Protein AF-V9EIF8-F1 (afdb_monomer_lite)

Foldseek 3Di:
DAPFPPDDAPDPVRNVVCLCVPPRNPCVVVVVVVVVVVQCQADADPVVRDGDRGVVVVVVCCVPVPPPDPPPPPPPPDDDDDDDDDDDDDDDDDDDDDDDDDDDDDDDDPPDDDPPPDDDDDDDDDDD

pLDDT: mean 73.95, std 20.05, range [37.31, 96.19]

Structure (mmCIF, N/CA/C/O backbone):
data_AF-V9EIF8-F1
#
_entry.id   AF-V9EIF8-F1
#
loop_
_atom_site.group_PDB
_atom_site.id
_atom_site.type_symbol
_atom_site.label_atom_id
_atom_site.label_alt_id
_atom_site.label_comp_id
_atom_site.label_asym_id
_atom_site.label_entity_id
_atom_site.label_seq_id
_atom_site.pdbx_PDB_ins_code
_atom_site.Cartn_x
_atom_site.Cartn_y
_atom_site.Cartn_z
_atom_site.occupancy
_atom_site.B_iso_or_equiv
_atom_site.auth_seq_id
_atom_site.auth_comp_id
_atom_site.auth_asym_id
_atom_site.auth_atom_id
_atom_site.pdbx_PDB_model_num
ATOM 1 N N . MET A 1 1 ? 17.685 -11.517 -5.347 1.00 88.31 1 MET A N 1
ATOM 2 C CA . MET A 1 1 ? 17.241 -11.166 -6.713 1.00 88.31 1 MET A CA 1
ATOM 3 C C . MET A 1 1 ? 15.723 -11.223 -6.745 1.00 88.31 1 MET A C 1
ATOM 5 O O . MET A 1 1 ? 15.148 -11.914 -5.906 1.00 88.31 1 MET A O 1
ATOM 9 N N . CYS A 1 2 ? 15.080 -10.472 -7.634 1.00 92.88 2 CYS A N 1
ATOM 10 C CA . CYS A 1 2 ? 13.645 -10.596 -7.876 1.00 92.88 2 CYS A CA 1
ATOM 11 C C . CYS A 1 2 ? 13.349 -11.876 -8.668 1.00 92.88 2 CYS A C 1
ATOM 13 O O . CYS A 1 2 ? 14.064 -12.183 -9.612 1.00 92.88 2 CYS A O 1
ATOM 15 N N . GLU A 1 3 ? 12.297 -12.604 -8.303 1.00 91.06 3 GLU A N 1
ATOM 16 C CA . GLU A 1 3 ? 11.891 -13.839 -8.996 1.00 91.06 3 GLU A CA 1
ATOM 17 C C . GLU A 1 3 ? 11.212 -13.559 -10.347 1.00 91.06 3 GLU A C 1
ATOM 19 O O . GLU A 1 3 ? 11.173 -14.437 -11.198 1.00 91.06 3 GLU A O 1
ATOM 24 N N . HIS A 1 4 ? 10.706 -12.336 -10.555 1.00 91.31 4 HIS A N 1
ATOM 25 C CA . HIS A 1 4 ? 9.924 -11.974 -11.743 1.00 91.31 4 HIS A CA 1
ATOM 26 C C . HIS A 1 4 ? 10.742 -11.264 -12.827 1.00 91.31 4 HIS A C 1
ATOM 28 O O . HIS A 1 4 ? 10.544 -11.519 -14.006 1.00 91.31 4 HIS A O 1
ATOM 34 N N . CYS A 1 5 ? 11.679 -10.397 -12.435 1.00 92.06 5 CYS A N 1
ATOM 35 C CA . CYS A 1 5 ? 12.495 -9.611 -13.370 1.00 92.06 5 CYS A CA 1
ATOM 36 C C . CYS A 1 5 ? 14.003 -9.881 -13.244 1.00 92.06 5 CYS A C 1
ATOM 38 O O . CYS A 1 5 ? 14.809 -9.224 -13.895 1.00 92.06 5 CYS A O 1
ATOM 40 N N . VAL A 1 6 ? 14.405 -10.797 -12.350 1.00 88.44 6 VAL A N 1
ATOM 41 C CA . VAL A 1 6 ? 15.801 -11.224 -12.106 1.00 88.44 6 VAL A CA 1
ATOM 42 C C . VAL A 1 6 ? 16.748 -10.095 -11.651 1.00 88.44 6 VAL A C 1
ATOM 44 O O . VAL A 1 6 ? 17.908 -10.342 -11.322 1.00 88.44 6 VAL A O 1
ATOM 47 N N . LEU A 1 7 ? 16.254 -8.861 -11.491 1.00 92.25 7 LEU A N 1
ATOM 48 C CA . LEU A 1 7 ? 17.052 -7.735 -11.012 1.00 92.25 7 LEU A CA 1
ATOM 49 C C . LEU A 1 7 ? 17.624 -8.008 -9.606 1.00 92.25 7 LEU A C 1
ATOM 51 O O . LEU A 1 7 ? 16.921 -8.521 -8.717 1.00 92.25 7 LEU A O 1
ATOM 55 N N . PRO A 1 8 ? 18.903 -7.668 -9.363 1.00 93.31 8 PRO A N 1
ATOM 56 C CA . PRO A 1 8 ? 19.506 -7.816 -8.050 1.00 93.31 8 PRO A CA 1
ATOM 57 C C . PRO A 1 8 ? 18.879 -6.819 -7.066 1.00 93.31 8 PRO A C 1
ATOM 59 O O . PRO A 1 8 ? 18.780 -5.624 -7.327 1.00 93.31 8 PRO A O 1
ATOM 62 N N . CYS A 1 9 ? 18.476 -7.316 -5.895 1.00 95.06 9 CYS A N 1
ATOM 63 C CA . CYS A 1 9 ? 18.008 -6.480 -4.790 1.00 95.06 9 CYS A CA 1
ATOM 64 C C . CYS A 1 9 ? 19.073 -6.474 -3.693 1.00 95.06 9 CYS A C 1
ATOM 66 O O . CYS A 1 9 ? 19.572 -7.531 -3.315 1.00 95.06 9 CYS A O 1
ATOM 68 N N . THR A 1 10 ? 19.374 -5.293 -3.158 1.00 94.75 10 THR A N 1
ATOM 69 C CA . THR A 1 10 ? 20.438 -5.053 -2.165 1.00 94.75 10 THR A CA 1
ATOM 70 C C . THR A 1 10 ? 20.087 -5.485 -0.739 1.00 94.75 10 THR A C 1
ATOM 72 O O . THR A 1 10 ? 20.965 -5.607 0.106 1.00 94.75 10 THR A O 1
ATOM 75 N N . SER A 1 11 ? 18.807 -5.707 -0.437 1.00 96.19 11 SER A N 1
ATOM 76 C CA . SER A 1 11 ? 18.352 -6.158 0.881 1.00 96.19 11 SER A CA 1
ATOM 77 C C . SER A 1 11 ? 17.005 -6.873 0.796 1.00 96.19 11 SER A C 1
ATOM 79 O O . SER A 1 11 ? 16.270 -6.735 -0.186 1.00 96.19 11 SER A O 1
ATOM 81 N N . ARG A 1 12 ? 16.628 -7.593 1.864 1.00 94.38 12 ARG A N 1
ATOM 82 C CA . ARG A 1 12 ? 15.290 -8.207 1.989 1.00 94.38 12 ARG A CA 1
ATOM 83 C C . ARG A 1 12 ? 14.174 -7.162 1.912 1.00 94.38 12 ARG A C 1
ATOM 85 O O . ARG A 1 12 ? 13.161 -7.393 1.257 1.00 94.38 12 ARG A O 1
ATOM 92 N N . ARG A 1 13 ? 14.376 -5.992 2.532 1.00 95.25 13 ARG A N 1
ATOM 93 C CA . ARG A 1 13 ? 13.423 -4.871 2.486 1.00 95.25 13 ARG A CA 1
ATOM 94 C C . ARG A 1 13 ? 13.278 -4.316 1.071 1.00 95.25 13 ARG A C 1
ATOM 96 O O . ARG A 1 13 ? 12.158 -4.061 0.637 1.00 95.25 13 ARG A O 1
ATOM 103 N N . HIS A 1 14 ? 14.392 -4.179 0.351 1.00 95.00 14 HIS A N 1
ATOM 104 C CA . HIS A 1 14 ? 14.380 -3.768 -1.049 1.00 95.00 14 HIS A CA 1
ATOM 105 C C . HIS A 1 14 ? 13.626 -4.791 -1.908 1.00 95.00 14 HIS A C 1
ATOM 107 O O . HIS A 1 14 ? 12.724 -4.393 -2.631 1.00 95.00 14 HIS A O 1
ATOM 113 N N . LEU A 1 15 ? 13.881 -6.095 -1.761 1.00 93.62 15 LEU A N 1
ATOM 114 C CA . LEU A 1 15 ? 13.141 -7.132 -2.492 1.00 93.62 15 LEU A CA 1
ATOM 115 C C . LEU A 1 15 ? 11.628 -7.073 -2.226 1.00 93.62 15 LEU A C 1
ATOM 117 O O . LEU A 1 15 ? 10.834 -7.140 -3.160 1.00 93.62 15 LEU A O 1
ATOM 121 N N . ALA A 1 16 ? 11.219 -6.918 -0.964 1.00 92.31 16 ALA A N 1
ATOM 122 C CA . ALA A 1 16 ? 9.806 -6.842 -0.597 1.00 92.31 16 ALA A CA 1
ATOM 123 C C . ALA A 1 16 ? 9.107 -5.614 -1.199 1.00 92.31 16 ALA A C 1
ATOM 125 O O . ALA A 1 16 ? 7.970 -5.714 -1.656 1.00 92.31 16 ALA A O 1
ATOM 126 N N . ASN A 1 17 ? 9.780 -4.461 -1.212 1.00 92.25 17 ASN A N 1
ATOM 127 C CA . ASN A 1 17 ? 9.263 -3.263 -1.865 1.00 92.25 17 ASN A CA 1
ATOM 128 C C . ASN A 1 17 ? 9.239 -3.440 -3.391 1.00 92.25 17 ASN A C 1
ATOM 130 O O . ASN A 1 17 ? 8.204 -3.224 -4.012 1.00 92.25 17 ASN A O 1
ATOM 134 N N . HIS A 1 18 ? 10.330 -3.945 -3.966 1.00 94.44 18 HIS A N 1
ATOM 135 C CA . HIS A 1 18 ? 10.469 -4.198 -5.392 1.00 94.44 18 HIS A CA 1
ATOM 136 C C . HIS A 1 18 ? 9.350 -5.103 -5.921 1.00 94.44 18 HIS A C 1
ATOM 138 O O . HIS A 1 18 ? 8.700 -4.737 -6.892 1.00 94.44 18 HIS A O 1
ATOM 144 N N . ARG A 1 19 ? 9.027 -6.221 -5.250 1.00 91.69 19 ARG A N 1
ATOM 145 C CA . ARG A 1 19 ? 7.918 -7.114 -5.650 1.00 91.69 19 ARG A CA 1
ATOM 146 C C . ARG A 1 19 ? 6.578 -6.385 -5.797 1.00 91.69 19 ARG A C 1
ATOM 148 O O . ARG A 1 19 ? 5.793 -6.753 -6.659 1.00 91.69 1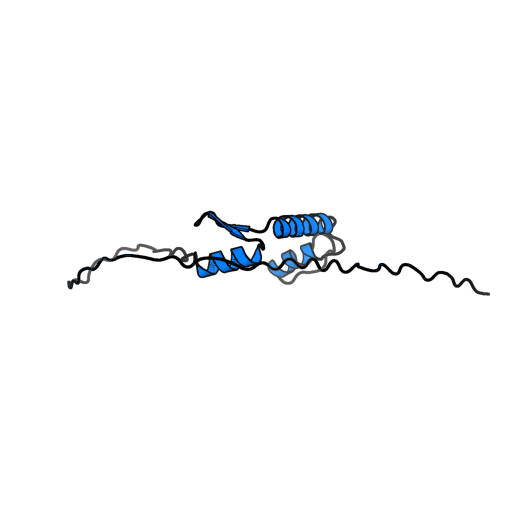9 ARG A O 1
ATOM 155 N N . ARG A 1 20 ? 6.305 -5.347 -5.001 1.00 90.00 20 ARG A N 1
ATOM 156 C CA . ARG A 1 20 ? 5.034 -4.596 -5.065 1.00 90.00 20 ARG A CA 1
ATOM 157 C C . ARG A 1 20 ? 4.917 -3.712 -6.304 1.00 90.00 20 ARG A C 1
ATOM 159 O O . ARG A 1 20 ? 3.806 -3.432 -6.740 1.00 90.00 20 ARG A O 1
ATOM 166 N N . TYR A 1 21 ? 6.046 -3.255 -6.837 1.00 91.19 21 TYR A N 1
ATOM 167 C CA . TYR A 1 21 ? 6.084 -2.287 -7.936 1.00 91.19 21 TYR A CA 1
ATOM 168 C C . TYR A 1 21 ? 6.645 -2.863 -9.238 1.00 91.19 21 TYR A C 1
ATOM 170 O O . TYR A 1 21 ? 6.432 -2.264 -10.293 1.00 91.19 21 TYR A O 1
ATOM 178 N N . CYS A 1 22 ? 7.293 -4.028 -9.168 1.00 92.88 22 CYS A N 1
ATOM 179 C CA . CYS A 1 22 ? 7.840 -4.773 -10.293 1.00 92.88 22 CYS A CA 1
ATOM 180 C C . CYS A 1 22 ? 6.788 -4.933 -11.394 1.00 92.88 22 CYS A C 1
ATOM 182 O O . CYS A 1 22 ? 5.677 -5.398 -11.139 1.00 92.88 22 CYS A O 1
ATOM 184 N N . THR A 1 23 ? 7.140 -4.513 -12.606 1.00 90.88 23 THR A N 1
ATOM 185 C CA . THR A 1 23 ? 6.291 -4.601 -13.801 1.00 90.88 23 THR A CA 1
ATOM 186 C C . THR A 1 23 ? 6.034 -6.043 -14.208 1.00 90.88 23 THR A C 1
ATOM 188 O O . THR A 1 23 ? 4.918 -6.361 -14.599 1.00 90.88 23 THR A O 1
ATOM 191 N N . ASP A 1 24 ? 7.028 -6.909 -14.020 1.00 92.06 24 ASP A N 1
ATOM 192 C CA . ASP A 1 24 ? 6.980 -8.319 -14.416 1.00 92.06 24 ASP A CA 1
ATOM 193 C C . ASP A 1 24 ? 6.305 -9.209 -13.362 1.00 92.06 24 ASP A C 1
ATOM 195 O O . ASP A 1 24 ? 6.135 -10.407 -13.573 1.00 92.06 24 ASP A O 1
ATOM 199 N N . ASN A 1 25 ? 5.916 -8.647 -12.209 1.00 92.25 25 ASN A N 1
ATOM 200 C CA . ASN A 1 25 ? 5.180 -9.392 -11.195 1.00 92.25 25 ASN A CA 1
ATOM 201 C C . ASN A 1 25 ? 3.687 -9.490 -11.575 1.00 92.25 25 ASN A C 1
ATOM 203 O O . ASN A 1 25 ? 2.970 -8.486 -11.462 1.00 92.25 25 ASN A O 1
ATOM 207 N N . PRO A 1 26 ? 3.172 -10.687 -11.921 1.00 90.12 26 PRO A N 1
ATOM 208 C CA . PRO A 1 26 ? 1.768 -10.868 -12.295 1.00 90.12 26 PRO A CA 1
ATOM 209 C C . PRO A 1 26 ? 0.797 -10.570 -11.143 1.00 90.12 26 PRO A C 1
ATOM 211 O O . PRO A 1 26 ? -0.358 -10.210 -11.370 1.00 90.12 26 PRO A O 1
ATOM 214 N N . ASP A 1 27 ? 1.251 -10.659 -9.892 1.00 90.00 27 ASP A N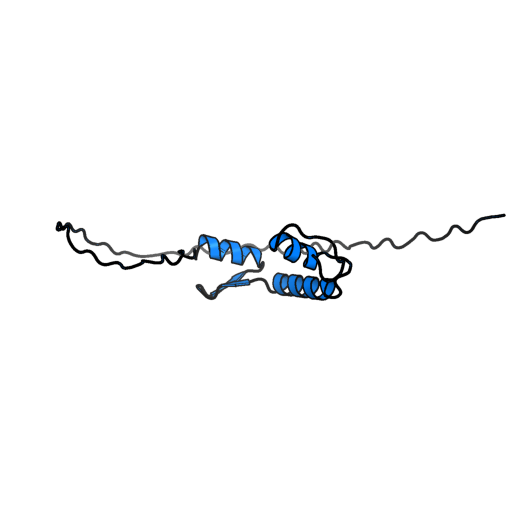 1
ATOM 215 C CA . ASP A 1 27 ? 0.420 -10.402 -8.718 1.00 90.00 27 ASP A CA 1
ATOM 216 C C . ASP A 1 27 ? 0.386 -8.922 -8.310 1.00 90.00 27 ASP A C 1
ATOM 218 O O . ASP A 1 27 ? -0.296 -8.564 -7.346 1.00 90.00 27 ASP A O 1
ATOM 222 N N . LYS A 1 28 ? 1.059 -8.026 -9.049 1.00 89.12 28 LYS A N 1
ATOM 223 C CA . LYS A 1 28 ? 1.054 -6.577 -8.784 1.00 89.12 28 LYS A CA 1
ATOM 224 C C . LYS A 1 28 ? -0.364 -6.022 -8.676 1.00 89.12 28 LYS A C 1
ATOM 226 O O . LYS A 1 28 ? -0.665 -5.288 -7.734 1.00 89.12 28 LYS A O 1
ATOM 231 N N . VAL A 1 29 ? -1.239 -6.376 -9.620 1.00 90.00 29 VAL A N 1
ATOM 232 C CA . VAL A 1 29 ? -2.622 -5.876 -9.650 1.00 90.00 29 VAL A CA 1
ATOM 233 C C . VAL A 1 29 ? -3.391 -6.376 -8.433 1.00 90.00 29 VAL A C 1
ATOM 235 O O . VAL A 1 29 ? -3.957 -5.562 -7.710 1.00 90.00 29 VAL A O 1
ATOM 238 N N . LYS A 1 30 ? -3.323 -7.680 -8.140 1.00 90.38 30 LYS A N 1
ATOM 239 C CA . LYS A 1 30 ? -3.983 -8.286 -6.972 1.00 90.38 30 LYS A CA 1
ATOM 240 C C . LYS A 1 30 ? -3.495 -7.677 -5.659 1.00 90.38 30 LYS A C 1
ATOM 242 O O . LYS A 1 30 ? -4.285 -7.361 -4.777 1.00 90.38 30 LYS A O 1
ATOM 247 N N . SER A 1 31 ? -2.185 -7.468 -5.523 1.00 88.94 31 SER A N 1
ATOM 248 C CA . SER A 1 31 ? -1.621 -6.837 -4.330 1.00 88.94 31 SER A CA 1
ATOM 249 C C . SER A 1 31 ? -2.056 -5.377 -4.201 1.00 88.94 31 SER A C 1
ATOM 251 O O . SER A 1 31 ? -2.262 -4.911 -3.079 1.00 88.94 31 SER A O 1
ATOM 253 N N . LYS A 1 32 ? -2.174 -4.645 -5.315 1.00 90.44 32 LYS A N 1
ATOM 254 C CA . LYS A 1 32 ? -2.635 -3.252 -5.325 1.00 90.44 32 LYS A CA 1
ATOM 255 C C . LYS A 1 32 ? -4.110 -3.162 -4.935 1.00 90.44 32 LYS A C 1
ATOM 257 O O . LYS A 1 32 ? -4.442 -2.352 -4.072 1.00 90.44 32 LYS A O 1
ATOM 262 N N . THR A 1 33 ? -4.968 -4.002 -5.512 1.00 93.00 33 THR A N 1
ATOM 263 C CA . THR A 1 33 ? -6.404 -4.026 -5.201 1.00 93.00 33 THR A CA 1
ATOM 264 C C . THR A 1 33 ? -6.653 -4.457 -3.762 1.00 93.00 33 THR A C 1
ATOM 266 O O . THR A 1 33 ? -7.348 -3.747 -3.048 1.00 93.00 33 THR A O 1
ATOM 269 N N . ALA A 1 34 ? -5.998 -5.516 -3.276 1.00 91.69 34 ALA A N 1
ATOM 270 C CA . ALA A 1 34 ? -6.117 -5.949 -1.882 1.00 91.69 34 ALA A CA 1
ATOM 271 C C . ALA A 1 34 ? -5.672 -4.861 -0.889 1.00 91.69 34 ALA A C 1
ATOM 273 O O . ALA A 1 34 ? -6.277 -4.673 0.169 1.00 91.69 34 ALA A O 1
ATOM 274 N N . ARG A 1 35 ? -4.614 -4.104 -1.220 1.00 88.69 35 ARG A N 1
ATOM 275 C CA . ARG A 1 35 ? -4.165 -2.981 -0.387 1.00 88.69 35 ARG A CA 1
ATOM 276 C C . ARG A 1 35 ? -5.215 -1.874 -0.348 1.00 88.69 35 ARG A C 1
ATOM 278 O O . ARG A 1 35 ? -5.515 -1.416 0.754 1.00 88.69 35 ARG A O 1
ATOM 285 N N . ALA A 1 36 ? -5.755 -1.504 -1.511 1.00 90.88 36 ALA A N 1
ATOM 286 C CA . ALA A 1 36 ? -6.783 -0.480 -1.662 1.00 90.88 36 ALA A CA 1
ATOM 287 C C . ALA A 1 36 ? -8.094 -0.868 -0.965 1.00 90.88 36 ALA A C 1
ATOM 289 O O . ALA A 1 36 ? -8.631 -0.066 -0.212 1.00 90.88 36 ALA A O 1
ATOM 290 N N . GLU A 1 37 ? -8.560 -2.107 -1.123 1.00 92.56 37 GLU A N 1
ATOM 291 C CA . GLU A 1 37 ? -9.759 -2.625 -0.455 1.00 92.56 37 GLU A CA 1
ATOM 292 C C . GLU A 1 37 ? -9.617 -2.543 1.063 1.00 92.56 37 GLU A C 1
ATOM 294 O O . GLU A 1 37 ? -10.470 -1.999 1.760 1.00 92.56 37 GLU A O 1
ATOM 299 N N . ALA A 1 38 ? -8.491 -3.006 1.599 1.00 88.31 38 ALA A N 1
ATOM 300 C CA . ALA A 1 38 ? -8.286 -2.929 3.031 1.00 88.31 38 ALA A CA 1
ATOM 301 C C . ALA A 1 38 ? -7.968 -1.491 3.513 1.00 88.31 38 ALA A C 1
ATOM 303 O O . ALA A 1 38 ? -7.916 -1.282 4.720 1.00 88.31 38 ALA A O 1
ATOM 304 N N . ASP A 1 39 ? -7.650 -0.534 2.628 1.00 89.50 39 ASP A N 1
ATOM 305 C CA . ASP A 1 39 ? -7.557 0.895 2.974 1.00 89.50 39 ASP A CA 1
ATOM 306 C C . ASP A 1 39 ? -8.956 1.519 2.993 1.00 89.50 39 ASP A C 1
ATOM 308 O O . ASP A 1 39 ? -9.248 2.295 3.900 1.00 89.50 39 ASP A O 1
ATOM 312 N N . ALA A 1 40 ? -9.826 1.120 2.060 1.00 91.38 40 ALA A N 1
ATOM 313 C CA . ALA A 1 40 ? -11.233 1.507 2.003 1.00 91.38 40 ALA A CA 1
ATOM 314 C C . ALA A 1 40 ? -12.031 0.971 3.200 1.00 91.38 40 ALA A C 1
ATOM 316 O O . ALA A 1 40 ? -12.854 1.691 3.756 1.00 91.38 40 ALA A O 1
ATOM 317 N N . ARG A 1 41 ? -11.736 -0.255 3.656 1.00 91.88 41 ARG A N 1
ATOM 318 C CA . ARG A 1 41 ? -12.292 -0.815 4.899 1.00 91.88 41 ARG A CA 1
ATOM 319 C C . ARG A 1 41 ? -11.878 -0.021 6.143 1.00 91.88 41 ARG A C 1
ATOM 321 O O . ARG A 1 41 ? -12.548 -0.096 7.164 1.00 91.88 41 ARG A O 1
ATOM 328 N N . GLY A 1 42 ? -10.767 0.712 6.081 1.00 94.00 42 GLY A N 1
ATOM 329 C CA . GLY A 1 42 ? -10.206 1.396 7.239 1.00 94.00 42 GLY A CA 1
ATOM 330 C C . GLY A 1 42 ? -9.526 0.431 8.214 1.00 94.00 42 GLY A C 1
ATOM 331 O O . GLY A 1 42 ? -8.870 -0.536 7.813 1.00 94.00 42 GLY A O 1
ATOM 332 N N . GLY A 1 43 ? -9.618 0.724 9.507 1.00 94.06 43 GLY A N 1
ATOM 333 C CA . GLY A 1 43 ? -9.027 -0.099 10.555 1.00 94.06 43 GLY A CA 1
ATOM 334 C C . GLY A 1 43 ? -9.884 -0.136 11.813 1.00 94.06 43 GLY A C 1
ATOM 335 O O . GLY A 1 43 ? -10.491 0.865 12.162 1.00 94.06 43 GLY A O 1
ATOM 336 N N . HIS A 1 44 ? -9.881 -1.273 12.499 1.00 95.25 44 HIS A N 1
ATOM 337 C CA . HIS A 1 44 ? -10.508 -1.465 13.803 1.00 95.25 44 HIS A CA 1
ATOM 338 C C . HIS A 1 44 ? -9.423 -1.735 14.853 1.00 95.25 44 HIS A C 1
ATOM 340 O O . HIS A 1 44 ? -8.433 -2.407 14.553 1.00 95.25 44 HIS A O 1
ATOM 346 N N . CYS A 1 45 ? -9.570 -1.185 16.057 1.00 95.25 45 CYS A N 1
ATOM 347 C CA . CYS A 1 45 ? -8.690 -1.471 17.185 1.00 95.25 45 CYS A CA 1
ATOM 348 C C . CYS A 1 45 ? -9.381 -2.413 18.170 1.00 95.25 45 CYS A C 1
ATOM 350 O O . CYS A 1 45 ? -10.250 -1.969 18.912 1.00 95.25 45 CYS A O 1
ATOM 352 N N . ASP A 1 46 ? -8.924 -3.660 18.270 1.00 93.88 46 ASP A N 1
ATOM 353 C CA . ASP A 1 46 ? -9.517 -4.657 19.178 1.00 93.88 46 ASP A CA 1
ATOM 354 C C . ASP A 1 46 ? -9.259 -4.359 20.668 1.00 93.88 46 ASP A C 1
ATOM 356 O O . ASP A 1 46 ? -9.934 -4.880 21.549 1.00 93.88 46 ASP A O 1
ATOM 360 N N . LYS A 1 47 ? -8.267 -3.511 20.979 1.00 93.69 47 LYS A N 1
ATOM 361 C CA . LYS A 1 47 ? -7.921 -3.158 22.368 1.00 93.69 47 LYS A CA 1
ATOM 362 C C . LYS A 1 47 ? -8.919 -2.178 22.986 1.00 93.69 47 LYS A C 1
ATOM 364 O O . LYS A 1 47 ? -9.121 -2.201 24.194 1.00 93.69 47 LYS A O 1
ATOM 369 N N . CYS A 1 48 ? -9.503 -1.293 22.178 1.00 95.38 48 CYS A N 1
ATOM 370 C CA . CYS A 1 48 ? -10.456 -0.282 22.645 1.00 95.38 48 CYS A CA 1
ATOM 371 C C . CYS A 1 48 ? -11.751 -0.225 21.821 1.00 95.38 48 CYS A C 1
ATOM 373 O O . CYS A 1 48 ? -12.530 0.711 21.982 1.00 95.38 48 CYS A O 1
ATOM 375 N N . ASN A 1 49 ? -11.971 -1.217 20.952 1.00 95.25 49 ASN A N 1
ATOM 376 C CA . ASN A 1 49 ? -13.129 -1.376 20.070 1.00 95.25 49 ASN A CA 1
ATOM 377 C C . ASN A 1 49 ? -13.481 -0.107 19.278 1.00 95.25 49 ASN A C 1
ATOM 379 O O . ASN A 1 49 ? -14.650 0.244 19.131 1.00 95.25 49 ASN A O 1
ATOM 383 N N . ARG A 1 50 ? -12.462 0.614 18.792 1.00 94.50 50 ARG A N 1
ATOM 384 C CA . ARG A 1 50 ? -12.636 1.841 18.001 1.00 94.50 50 ARG A CA 1
ATOM 385 C C . ARG A 1 50 ? -12.396 1.597 16.520 1.00 94.50 50 ARG A C 1
ATOM 387 O O . ARG A 1 50 ? -11.363 1.045 16.138 1.00 94.50 50 ARG A O 1
ATOM 394 N N . ASP A 1 51 ? -13.313 2.104 15.704 1.00 95.12 51 ASP A N 1
ATOM 395 C CA . ASP A 1 51 ? -13.221 2.095 14.247 1.00 95.12 51 ASP A CA 1
ATOM 396 C C . ASP A 1 51 ? -12.593 3.379 13.701 1.00 95.12 51 ASP A C 1
ATOM 398 O O . ASP A 1 51 ? -12.824 4.490 14.181 1.00 95.12 51 ASP A O 1
ATOM 402 N N . PHE A 1 52 ? -11.802 3.225 12.644 1.00 94.62 52 PHE A N 1
ATOM 403 C CA . PHE A 1 52 ? -11.082 4.295 11.975 1.00 94.62 52 PHE A CA 1
ATOM 404 C C . PHE A 1 52 ? -11.348 4.240 10.476 1.00 94.62 52 PHE A C 1
ATOM 406 O O . PHE A 1 52 ? -11.061 3.243 9.817 1.00 94.62 52 PHE A O 1
ATOM 413 N N . LYS A 1 53 ? -11.769 5.372 9.900 1.00 93.31 53 LYS A N 1
ATOM 414 C CA . LYS A 1 53 ? -12.006 5.517 8.451 1.00 93.31 53 LYS A CA 1
ATOM 415 C C . LYS A 1 53 ? -10.759 5.253 7.594 1.00 93.31 53 LYS A C 1
ATOM 417 O O . LYS A 1 53 ? -10.874 4.905 6.428 1.00 93.31 53 LYS A O 1
ATOM 422 N N . LYS A 1 54 ? -9.556 5.445 8.148 1.00 93.31 54 LYS A N 1
ATOM 423 C CA . LYS A 1 54 ? -8.276 5.240 7.450 1.00 93.31 54 LYS A CA 1
ATOM 424 C C . LYS A 1 54 ? -7.397 4.271 8.227 1.00 93.31 54 LYS A C 1
ATOM 426 O O . LYS A 1 54 ? -7.210 4.436 9.432 1.00 93.31 54 LYS A O 1
ATOM 431 N N . ARG A 1 55 ? -6.728 3.356 7.521 1.00 92.00 55 ARG A N 1
ATOM 432 C CA . ARG A 1 55 ? -5.774 2.421 8.141 1.00 92.00 55 ARG A CA 1
ATOM 433 C C . ARG A 1 55 ? -4.597 3.132 8.825 1.00 92.00 55 ARG A C 1
ATOM 435 O O . ARG A 1 55 ? -4.13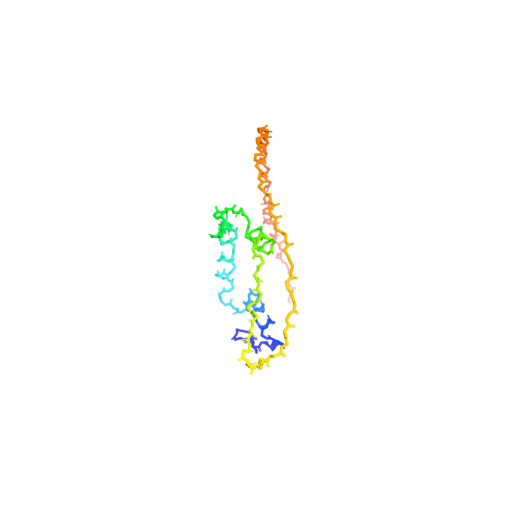6 2.691 9.872 1.00 92.00 55 ARG A O 1
ATOM 442 N N . ASN A 1 56 ? -4.133 4.254 8.267 1.00 92.00 56 ASN A N 1
ATOM 443 C CA . ASN A 1 56 ? -3.066 5.053 8.883 1.00 92.00 56 ASN A CA 1
ATOM 444 C C . ASN A 1 56 ? -3.492 5.661 10.234 1.00 92.00 56 ASN A C 1
ATOM 446 O O . ASN A 1 56 ? -2.685 5.749 11.152 1.00 92.00 56 ASN A O 1
ATOM 450 N N . ALA A 1 57 ? -4.768 6.032 10.386 1.00 94.19 57 ALA A N 1
ATOM 451 C CA . ALA A 1 57 ? -5.270 6.557 11.654 1.00 94.19 57 ALA A CA 1
ATOM 452 C C . ALA A 1 57 ? -5.248 5.480 12.751 1.00 94.19 57 ALA A C 1
ATOM 454 O O . ALA A 1 57 ? -4.785 5.758 13.853 1.00 94.19 57 ALA A O 1
ATOM 455 N N . LEU A 1 58 ? -5.631 4.238 12.423 1.00 94.94 58 LEU A N 1
ATOM 456 C CA . LEU A 1 58 ? -5.475 3.095 13.330 1.00 94.94 58 LEU A CA 1
ATOM 457 C C . LEU A 1 58 ? -4.003 2.867 13.712 1.00 94.94 58 LEU A C 1
ATOM 459 O O . LEU A 1 58 ? -3.700 2.617 14.874 1.00 94.94 58 LEU A O 1
ATOM 463 N N . TYR A 1 59 ? -3.081 2.948 12.749 1.00 92.88 59 TYR A N 1
ATOM 464 C CA . TYR A 1 59 ? -1.652 2.762 13.014 1.00 92.88 59 TYR A CA 1
ATOM 465 C C . TYR A 1 59 ? -1.124 3.786 14.030 1.00 92.88 59 TYR A C 1
ATOM 467 O O . TYR A 1 59 ? -0.521 3.404 15.033 1.00 92.88 59 TYR A O 1
ATOM 475 N N . GLN A 1 60 ? -1.421 5.071 13.820 1.00 94.00 60 GLN A N 1
ATOM 476 C CA . GLN A 1 60 ? -1.029 6.135 14.747 1.00 94.00 60 GLN A CA 1
ATOM 477 C C . GLN A 1 60 ? -1.717 5.986 16.108 1.00 94.00 60 GLN A C 1
ATOM 479 O O . GLN A 1 60 ? -1.078 6.163 17.144 1.00 94.00 60 GLN A O 1
ATOM 484 N N . HIS A 1 61 ? -2.996 5.602 16.116 1.00 95.00 61 HIS A N 1
ATOM 485 C CA . HIS A 1 61 ? -3.728 5.300 17.340 1.00 95.00 61 HIS A CA 1
ATOM 486 C C . HIS A 1 61 ? -3.048 4.183 18.140 1.00 95.00 61 HIS A C 1
ATOM 488 O O . HIS A 1 61 ? -2.784 4.367 19.325 1.00 95.00 61 HIS A O 1
ATOM 494 N N . ASN A 1 62 ? -2.702 3.064 17.502 1.00 93.25 62 ASN A N 1
ATOM 495 C CA . ASN A 1 62 ? -2.039 1.947 18.166 1.00 93.25 62 ASN A CA 1
ATOM 496 C C . ASN A 1 62 ? -0.668 2.351 18.717 1.00 93.25 62 ASN A C 1
ATOM 498 O O . ASN A 1 62 ? -0.354 2.006 19.849 1.00 93.25 62 ASN A O 1
ATOM 502 N N . HIS A 1 63 ? 0.123 3.125 17.971 1.00 91.62 63 HIS A N 1
ATOM 503 C CA . HIS A 1 63 ? 1.423 3.594 18.454 1.00 91.62 63 HIS A CA 1
ATOM 504 C C . HIS A 1 63 ? 1.327 4.574 19.630 1.00 91.62 63 HIS A C 1
ATOM 506 O O . HIS A 1 63 ? 2.171 4.522 20.519 1.00 91.62 63 HIS A O 1
ATOM 512 N N . GLY A 1 64 ? 0.320 5.451 19.648 1.00 92.62 64 GLY A N 1
ATOM 513 C CA . GLY A 1 64 ? 0.154 6.446 20.710 1.00 92.62 64 GLY A CA 1
ATOM 514 C C . GLY A 1 64 ? -0.584 5.928 21.947 1.00 92.62 64 GLY A C 1
ATOM 515 O O . GLY A 1 64 ? -0.191 6.222 23.070 1.00 92.62 64 GLY A O 1
ATOM 516 N N . ARG A 1 65 ? -1.670 5.169 21.761 1.00 92.25 65 ARG A N 1
ATOM 517 C CA . ARG A 1 65 ? -2.548 4.693 22.848 1.00 92.25 65 ARG A CA 1
ATOM 518 C C . ARG A 1 65 ? -2.216 3.293 23.337 1.00 92.25 65 ARG A C 1
ATOM 520 O O . ARG A 1 65 ? -2.556 2.953 24.465 1.00 92.25 65 ARG A O 1
ATOM 527 N N . HIS A 1 66 ? -1.561 2.489 22.509 1.00 91.25 66 HIS A N 1
ATOM 528 C CA . HIS A 1 66 ? -1.234 1.106 22.826 1.00 91.25 66 HIS A CA 1
ATOM 529 C C . HIS A 1 66 ? 0.234 0.799 22.515 1.00 91.25 66 HIS A C 1
ATOM 531 O O . HIS A 1 66 ? 0.496 -0.130 21.740 1.00 91.25 66 HIS A O 1
ATOM 537 N N . PRO A 1 67 ? 1.188 1.557 23.097 1.00 85.12 67 PRO A N 1
ATOM 538 C CA . PRO A 1 67 ? 2.602 1.312 22.872 1.00 85.12 67 PRO A CA 1
ATOM 539 C C . PRO A 1 67 ? 2.905 -0.138 23.245 1.00 85.12 67 PRO A C 1
ATOM 541 O O . PRO A 1 67 ? 2.668 -0.569 24.374 1.00 85.12 67 PRO A O 1
ATOM 544 N N . ASN A 1 68 ? 3.388 -0.914 22.276 1.00 79.94 68 ASN A N 1
ATOM 545 C CA . ASN A 1 68 ? 3.887 -2.245 22.577 1.00 79.94 68 ASN A CA 1
ATOM 546 C C . ASN A 1 68 ? 5.129 -2.053 23.447 1.00 79.94 68 ASN A C 1
ATOM 548 O O . ASN A 1 68 ? 6.147 -1.556 22.964 1.00 79.94 68 ASN A O 1
ATOM 552 N N . LYS A 1 69 ? 5.032 -2.414 24.730 1.00 73.81 69 LYS A N 1
ATOM 553 C CA . LYS A 1 69 ? 6.222 -2.590 25.558 1.00 73.81 69 LYS A CA 1
ATOM 554 C C . LYS A 1 69 ? 7.035 -3.707 24.898 1.00 73.81 69 LYS A C 1
ATOM 556 O O . LYS A 1 69 ? 6.456 -4.767 24.643 1.00 73.81 69 LYS A O 1
ATOM 561 N N . PRO A 1 70 ? 8.309 -3.477 24.540 1.00 67.88 70 PRO A N 1
ATOM 562 C CA . PRO A 1 70 ? 9.157 -4.584 24.142 1.00 67.88 70 PRO A CA 1
ATOM 563 C C . PRO A 1 70 ? 9.194 -5.557 25.321 1.00 67.88 70 PRO A C 1
ATOM 565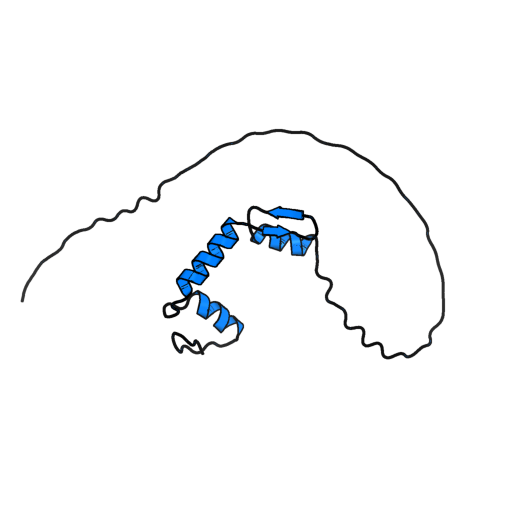 O O . PRO A 1 70 ? 9.383 -5.129 26.459 1.00 67.88 70 PRO A O 1
ATOM 568 N N . ASP A 1 71 ? 8.932 -6.830 25.047 1.00 60.00 71 ASP A N 1
ATOM 569 C CA . ASP A 1 71 ? 9.087 -7.893 26.032 1.00 60.00 71 ASP A CA 1
ATOM 570 C C . ASP A 1 71 ? 10.559 -7.896 26.456 1.00 60.00 71 ASP A C 1
ATOM 572 O O . ASP A 1 71 ? 11.452 -8.189 25.654 1.00 60.00 71 ASP A O 1
ATOM 576 N N . VAL A 1 72 ? 10.825 -7.407 27.668 1.00 60.97 72 VAL A N 1
ATOM 577 C CA . VAL A 1 72 ? 12.163 -7.432 28.242 1.00 60.97 72 VAL A CA 1
ATOM 578 C C . VAL A 1 72 ? 12.415 -8.889 28.573 1.00 60.97 72 VAL A C 1
ATOM 580 O O . VAL A 1 72 ? 11.823 -9.427 29.504 1.00 60.97 72 VAL A O 1
ATOM 583 N N . TYR A 1 73 ? 13.288 -9.522 27.797 1.00 55.66 73 TYR A N 1
ATOM 584 C CA . TYR A 1 73 ? 13.813 -10.839 28.113 1.00 55.66 73 TYR A CA 1
ATOM 585 C C . TYR A 1 73 ? 14.633 -10.705 29.405 1.00 55.66 73 TYR A C 1
ATOM 587 O O . TYR A 1 73 ? 15.808 -10.345 29.376 1.00 55.66 73 TYR A O 1
ATOM 595 N N . ILE A 1 74 ? 13.980 -10.888 30.555 1.00 60.88 74 ILE A N 1
ATOM 596 C CA . ILE A 1 74 ? 14.649 -11.012 31.848 1.00 60.88 74 ILE A CA 1
ATOM 597 C C . ILE A 1 74 ? 15.268 -12.412 31.857 1.00 60.88 74 ILE A C 1
ATOM 599 O O . ILE A 1 74 ? 14.624 -13.386 32.250 1.00 60.88 74 ILE A O 1
ATOM 603 N N . GLU A 1 75 ? 16.512 -12.522 31.384 1.00 54.28 75 GLU A N 1
ATOM 604 C CA . GLU A 1 75 ? 17.386 -13.634 31.764 1.00 54.28 75 GLU A CA 1
ATOM 605 C C . GLU A 1 75 ? 17.531 -13.586 33.286 1.00 54.28 75 GLU A C 1
ATOM 607 O O . GLU A 1 75 ? 18.193 -12.721 33.858 1.00 54.28 75 GLU A O 1
ATOM 612 N N . SER A 1 76 ? 16.796 -14.470 33.952 1.00 56.06 76 SER A N 1
ATOM 613 C CA . SER A 1 76 ? 16.807 -14.631 35.399 1.00 56.06 76 SER A CA 1
ATOM 614 C C . SER A 1 76 ? 17.965 -15.551 35.769 1.00 56.06 76 SER A C 1
ATOM 616 O O . SER A 1 76 ? 17.766 -16.721 36.081 1.00 56.06 76 SER A O 1
ATOM 618 N N . ASP A 1 77 ? 19.183 -15.013 35.743 1.00 49.47 77 ASP A N 1
ATOM 619 C CA . ASP A 1 77 ? 20.285 -15.591 36.507 1.00 49.47 77 ASP A CA 1
ATOM 620 C C . ASP A 1 77 ? 20.251 -14.995 37.912 1.00 49.47 77 ASP A C 1
ATOM 622 O O . ASP A 1 77 ? 20.628 -13.850 38.167 1.00 49.47 77 ASP A O 1
ATOM 626 N N . ALA A 1 78 ? 19.706 -15.793 38.823 1.00 53.31 78 ALA A N 1
ATOM 627 C CA . ALA A 1 78 ? 19.687 -15.521 40.242 1.00 53.31 78 ALA A CA 1
ATOM 628 C C . ALA A 1 78 ? 21.114 -15.309 40.770 1.00 53.31 78 ALA A C 1
ATOM 630 O O . ALA A 1 78 ? 21.923 -16.236 40.791 1.00 53.31 78 ALA A O 1
ATOM 631 N N . ASN A 1 79 ? 21.382 -14.122 41.310 1.00 49.12 79 ASN A N 1
ATOM 632 C CA . ASN A 1 79 ? 22.214 -14.017 42.496 1.00 49.12 79 ASN A CA 1
ATOM 633 C C . ASN A 1 79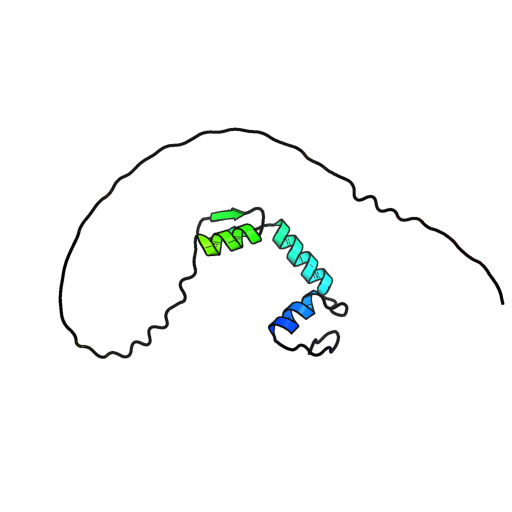 ? 21.575 -13.023 43.466 1.00 49.12 79 ASN A C 1
ATOM 635 O O . ASN A 1 79 ? 21.372 -11.853 43.149 1.00 49.12 79 ASN A O 1
ATOM 639 N N . VAL A 1 80 ? 21.195 -13.564 44.617 1.00 53.22 80 VAL A N 1
ATOM 640 C CA . VAL A 1 80 ? 20.670 -12.863 45.784 1.00 53.22 80 VAL A CA 1
ATOM 641 C C . VAL A 1 80 ? 21.792 -12.017 46.389 1.00 53.22 80 VAL A C 1
ATOM 643 O O . VAL A 1 80 ? 22.937 -12.464 46.399 1.00 53.22 80 VAL A O 1
ATOM 646 N N . ASP A 1 81 ? 21.420 -10.837 46.893 1.00 47.06 81 ASP A N 1
ATOM 647 C CA . ASP A 1 81 ? 21.917 -10.175 48.117 1.00 47.06 81 ASP A CA 1
ATOM 648 C C . ASP A 1 81 ? 22.214 -8.679 47.907 1.00 47.06 81 ASP A C 1
ATOM 650 O O . ASP A 1 81 ? 23.252 -8.295 47.370 1.00 47.06 81 ASP A O 1
ATOM 654 N N . ALA A 1 82 ? 21.261 -7.840 48.318 1.00 47.03 82 ALA A N 1
ATOM 655 C CA . ALA A 1 82 ? 21.498 -6.507 48.872 1.00 47.03 82 ALA A CA 1
ATOM 656 C C . ALA A 1 82 ? 20.178 -6.006 49.475 1.00 47.03 82 ALA A C 1
ATOM 658 O O . ALA A 1 82 ? 19.187 -5.815 48.769 1.00 47.03 82 ALA A O 1
ATOM 659 N N . GLU A 1 83 ? 20.175 -5.880 50.796 1.00 45.66 83 GLU A N 1
ATOM 660 C CA . GLU A 1 83 ? 19.030 -5.552 51.637 1.00 45.66 83 GLU A CA 1
ATOM 661 C C . GLU A 1 83 ? 18.627 -4.070 51.596 1.00 45.66 83 GLU A C 1
ATOM 663 O O . GLU A 1 83 ? 19.476 -3.207 51.380 1.00 45.66 83 GLU A O 1
ATOM 668 N N . SER A 1 84 ? 17.358 -3.843 51.970 1.00 47.16 84 SER A N 1
ATOM 669 C CA . SER A 1 84 ? 16.801 -2.648 52.633 1.00 47.16 84 SER A CA 1
ATOM 670 C C . SER A 1 84 ? 16.732 -1.346 51.794 1.00 47.16 84 SER A C 1
ATOM 672 O O . SER A 1 84 ? 17.600 -1.060 50.986 1.00 47.16 84 SER A O 1
ATOM 674 N N . GLU A 1 85 ? 15.731 -0.468 51.890 1.00 48.28 85 GLU A N 1
ATOM 675 C CA . GLU A 1 85 ? 14.739 -0.243 52.942 1.00 48.28 85 GLU A CA 1
ATOM 676 C C . GLU A 1 85 ? 13.426 0.301 52.331 1.00 48.28 85 GLU A C 1
ATOM 678 O O . GLU A 1 85 ? 13.363 0.764 51.191 1.00 48.28 85 GLU A O 1
ATOM 683 N N . GLU A 1 86 ? 12.378 0.193 53.133 1.00 52.81 86 GLU A N 1
ATOM 684 C CA . GLU A 1 86 ? 11.026 0.734 53.008 1.00 52.81 86 GLU A CA 1
ATOM 685 C C . GLU A 1 86 ? 10.927 2.264 52.833 1.00 52.81 86 GLU A C 1
ATOM 687 O O . GLU A 1 86 ? 11.657 2.999 53.481 1.00 52.81 86 GLU A O 1
ATOM 692 N N . GLU A 1 87 ? 9.932 2.750 52.076 1.00 45.19 87 GLU A N 1
ATOM 693 C CA . GLU A 1 87 ? 9.061 3.855 52.520 1.00 45.19 87 GLU A CA 1
ATOM 694 C C . GLU A 1 87 ? 7.853 4.081 51.591 1.00 45.19 87 GLU A C 1
ATOM 696 O O . GLU A 1 87 ? 7.902 3.967 50.368 1.00 45.19 87 GLU A O 1
ATOM 701 N N . SER A 1 88 ? 6.730 4.339 52.253 1.00 50.88 88 SER A N 1
ATOM 702 C CA . SER A 1 88 ? 5.337 4.404 51.813 1.00 50.88 88 SER A CA 1
ATOM 703 C C . SER A 1 88 ? 4.879 5.794 51.353 1.00 50.88 88 SER A C 1
ATOM 705 O O . SER A 1 88 ? 5.339 6.781 51.919 1.00 50.88 88 SER A O 1
ATOM 707 N N . ALA A 1 89 ? 3.861 5.857 50.484 1.00 48.66 89 ALA A N 1
ATOM 708 C CA . ALA A 1 89 ? 2.715 6.797 50.536 1.00 48.66 89 ALA A CA 1
ATOM 709 C C . ALA A 1 89 ? 1.761 6.455 49.362 1.00 48.66 89 ALA A C 1
ATOM 711 O O . ALA A 1 89 ? 2.202 6.469 48.216 1.00 48.66 89 ALA A O 1
ATOM 712 N N . ASP A 1 90 ? 0.561 5.895 49.551 1.00 50.16 90 ASP A N 1
ATOM 713 C CA . ASP A 1 90 ? -0.667 6.409 50.201 1.00 50.16 90 ASP A CA 1
ATOM 714 C C . ASP A 1 90 ? -1.478 7.374 49.297 1.00 50.16 90 ASP A C 1
ATOM 716 O O . ASP A 1 90 ? -1.074 8.507 49.049 1.00 50.16 90 ASP A O 1
ATOM 720 N N . GLU A 1 91 ? -2.590 6.818 48.788 1.00 52.16 91 GLU A N 1
ATOM 721 C CA . GLU A 1 91 ? -3.913 7.372 48.438 1.00 52.16 91 GLU A CA 1
ATOM 722 C C . GLU A 1 91 ? -4.064 8.652 47.584 1.00 52.16 91 GLU A C 1
ATOM 724 O O . GLU A 1 91 ? -3.600 9.736 47.933 1.00 52.16 91 GLU A O 1
ATOM 729 N N . SER A 1 92 ? -4.934 8.593 46.563 1.00 48.84 92 SER A N 1
ATOM 730 C CA . SER A 1 92 ? -6.276 9.220 46.636 1.00 48.84 92 SER A CA 1
ATOM 731 C C . SER A 1 92 ? -7.078 9.096 45.329 1.00 48.84 92 SER A C 1
ATOM 733 O O . SER A 1 92 ? -6.555 9.232 44.224 1.00 48.84 92 SER A O 1
ATOM 735 N N . GLU A 1 93 ? -8.363 8.823 45.541 1.00 53.50 93 GLU A N 1
ATOM 736 C CA . GLU A 1 93 ? -9.524 8.692 44.650 1.00 53.50 93 GLU A CA 1
ATOM 737 C C . GLU A 1 93 ? -9.970 10.007 43.964 1.00 53.50 93 GLU A C 1
ATOM 739 O O . GLU A 1 93 ? -9.372 11.066 44.153 1.00 53.50 93 GLU A O 1
ATOM 744 N N . GLU A 1 94 ? -11.127 9.905 43.289 1.00 48.03 94 GLU A N 1
ATOM 745 C CA . GLU A 1 94 ? -12.055 10.957 42.828 1.00 48.03 94 GLU A CA 1
ATOM 746 C C . GLU A 1 94 ? -11.746 11.469 41.398 1.00 48.03 94 GLU A C 1
ATOM 748 O O . GLU A 1 94 ? -10.646 11.909 41.091 1.00 48.03 94 GLU A O 1
ATOM 753 N N . GLY A 1 95 ? -12.636 11.465 40.403 1.00 37.31 95 GLY A N 1
ATOM 754 C CA . GLY A 1 95 ? -14.092 11.358 40.377 1.00 37.31 95 GLY A CA 1
ATOM 755 C C . GLY A 1 95 ? -14.637 12.458 39.449 1.00 37.31 95 GLY A C 1
ATOM 756 O O . GLY A 1 95 ? -14.209 13.596 39.591 1.00 37.31 95 GLY A O 1
ATOM 757 N N . SER A 1 96 ? -15.580 12.107 38.555 1.00 46.59 96 SER A N 1
ATOM 758 C CA . SER A 1 96 ? -16.528 13.012 37.852 1.00 46.59 96 SER A CA 1
ATOM 759 C C . SER A 1 96 ? -15.935 14.110 36.927 1.00 46.59 96 SER A C 1
ATOM 761 O O . SER A 1 96 ? -14.816 14.557 37.098 1.00 46.59 96 SER A O 1
ATOM 763 N N . 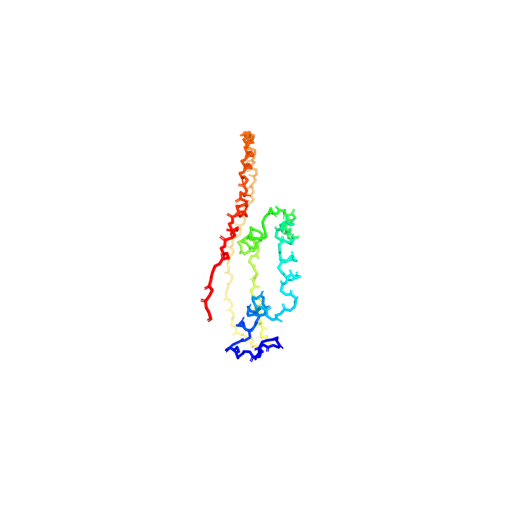GLU A 1 97 ? -16.563 14.645 35.879 1.00 41.19 97 GLU A N 1
ATOM 764 C CA . GLU A 1 97 ? -17.862 14.511 35.216 1.00 41.19 97 GLU A CA 1
ATOM 765 C C . GLU A 1 97 ? -17.846 15.416 33.951 1.00 41.19 97 GLU A C 1
ATOM 767 O O . GLU A 1 97 ? -16.905 16.178 33.735 1.00 41.19 97 GLU A O 1
ATOM 772 N N . GLU A 1 98 ? -18.916 15.326 33.156 1.00 45.09 98 GLU A N 1
ATOM 773 C CA . GLU A 1 98 ? -19.434 16.346 32.221 1.00 45.09 98 GLU A CA 1
ATOM 774 C C . GLU A 1 98 ? -18.917 16.422 30.765 1.00 45.09 98 GLU A C 1
ATOM 776 O O . GLU A 1 98 ? -17.949 17.085 30.401 1.00 45.09 98 GLU A O 1
ATOM 781 N N . GLU A 1 99 ? -19.664 15.738 29.889 1.00 50.28 99 GLU A N 1
ATOM 782 C CA . GLU A 1 99 ? -20.561 16.341 28.886 1.00 50.28 99 GLU A CA 1
ATOM 783 C C . GLU A 1 99 ? -20.200 17.747 28.339 1.00 50.28 99 GLU A C 1
ATOM 785 O O . GLU A 1 99 ? -20.399 18.765 28.998 1.00 50.28 99 GLU A O 1
ATOM 790 N N . VAL A 1 100 ? -19.891 17.839 27.037 1.00 48.97 100 VAL A N 1
ATOM 791 C CA . VAL A 1 100 ? -20.395 18.958 26.217 1.00 48.97 100 VAL A CA 1
ATOM 792 C C . VAL A 1 100 ? -20.781 18.498 24.807 1.00 48.97 100 VAL A C 1
ATOM 794 O O . VAL A 1 100 ? -19.966 18.204 23.937 1.00 48.97 100 VAL A O 1
ATOM 797 N N . SER A 1 101 ? -22.095 18.394 24.648 1.00 49.66 101 SER A N 1
ATOM 798 C CA . SER A 1 101 ? -22.948 18.727 23.507 1.00 49.66 101 SER A CA 1
ATOM 799 C C . SER A 1 101 ? -22.314 19.239 22.196 1.00 49.66 101 SER A C 1
ATOM 801 O O . SER A 1 101 ? -21.760 20.329 22.130 1.00 49.66 101 SER A O 1
ATOM 803 N N . SER A 1 102 ? -22.603 18.484 21.129 1.00 54.03 102 SER A N 1
ATOM 804 C CA . SER A 1 102 ? -23.471 18.880 19.999 1.00 54.03 102 SER A CA 1
ATOM 805 C C . SER A 1 102 ? -23.078 20.014 19.021 1.00 54.03 102 SER A C 1
ATOM 807 O O . SER A 1 102 ? -23.047 21.186 19.379 1.00 54.03 102 SER A O 1
ATOM 809 N N . ASN A 1 103 ? -23.060 19.616 17.732 1.00 48.59 103 ASN A N 1
ATOM 810 C CA . ASN A 1 103 ? -23.622 20.272 16.524 1.00 48.59 103 ASN A CA 1
ATOM 811 C C . ASN A 1 103 ? -22.678 20.842 15.445 1.00 48.59 103 ASN A C 1
ATOM 813 O O . ASN A 1 103 ? -21.746 21.586 15.727 1.00 48.59 103 ASN A O 1
ATOM 817 N N . GLY A 1 104 ? -23.060 20.569 14.186 1.00 45.72 104 GLY A N 1
ATOM 818 C CA . GLY A 1 104 ? -22.608 21.230 12.950 1.00 45.72 104 GLY A CA 1
ATOM 819 C C . GLY A 1 104 ? -22.044 20.219 11.948 1.00 45.72 104 GLY A C 1
ATOM 820 O O . GLY A 1 104 ? -20.888 19.837 12.064 1.00 45.72 104 GLY A O 1
ATOM 821 N N . ASP A 1 105 ? -22.847 19.563 11.107 1.00 47.66 105 ASP A N 1
ATOM 822 C CA . ASP A 1 105 ? -23.488 20.107 9.892 1.00 47.66 105 ASP A CA 1
ATOM 823 C C . ASP A 1 105 ? -22.464 20.663 8.888 1.00 47.66 105 ASP A C 1
ATOM 825 O O . ASP A 1 105 ? -21.701 21.571 9.207 1.00 47.66 105 ASP A O 1
ATOM 829 N N . GLY A 1 106 ? -22.414 20.069 7.695 1.00 45.84 106 GLY A N 1
ATOM 830 C CA . GLY A 1 106 ? -21.436 20.429 6.667 1.00 45.84 106 GLY A CA 1
ATOM 831 C C . GLY A 1 106 ? -21.232 19.333 5.631 1.00 45.84 106 GLY A C 1
ATOM 832 O O . GLY A 1 106 ? -20.144 18.786 5.475 1.00 45.84 106 GLY A O 1
ATOM 833 N N . SER A 1 107 ? -22.318 18.954 4.967 1.00 55.84 107 SER A N 1
ATOM 834 C CA . SER A 1 107 ? -22.281 18.237 3.701 1.00 55.84 107 SER A CA 1
ATOM 835 C C . SER A 1 107 ? -21.740 19.145 2.600 1.00 55.84 107 SER A C 1
ATOM 837 O O . SER A 1 107 ? -22.410 20.102 2.227 1.00 55.84 107 SER A O 1
ATOM 839 N N . GLU A 1 108 ? -20.614 18.781 2.000 1.00 49.69 108 GLU A N 1
ATOM 840 C CA . GLU A 1 108 ? -20.292 19.193 0.636 1.00 49.69 108 GLU A CA 1
ATOM 841 C C . GLU A 1 108 ? -19.597 18.043 -0.092 1.00 49.69 108 GLU A C 1
ATOM 843 O O . GLU A 1 108 ? -18.469 17.640 0.185 1.00 49.69 108 GLU A O 1
ATOM 848 N N . ALA A 1 109 ? -20.380 17.426 -0.972 1.00 54.22 109 ALA A N 1
ATOM 849 C CA . ALA A 1 109 ? -19.901 16.529 -1.995 1.00 54.22 109 ALA A CA 1
ATOM 850 C C . ALA A 1 109 ? -19.390 17.398 -3.146 1.00 54.22 109 ALA A C 1
ATOM 852 O O . ALA A 1 109 ? -20.185 17.914 -3.925 1.00 54.22 109 ALA A O 1
ATOM 853 N N . GLU A 1 110 ? -18.077 17.544 -3.265 1.00 51.94 110 GLU A N 1
ATOM 854 C CA . GLU A 1 110 ? -17.450 17.988 -4.507 1.00 51.94 110 GLU A CA 1
ATOM 855 C C . GLU A 1 110 ? -16.990 16.750 -5.281 1.00 51.94 110 GLU A C 1
ATOM 857 O O . GLU A 1 110 ? -15.905 16.192 -5.126 1.00 51.94 110 GLU A O 1
ATOM 862 N N . SER A 1 111 ? -17.924 16.240 -6.074 1.00 55.84 111 SER A N 1
ATOM 863 C CA . SER A 1 111 ? -17.636 15.379 -7.208 1.00 55.84 111 SER A CA 1
ATOM 864 C C . SER A 1 111 ? -17.076 16.250 -8.328 1.00 55.84 111 SER A C 1
ATOM 866 O O . SER A 1 111 ? -17.851 16.900 -9.026 1.00 55.84 111 SER A O 1
ATOM 868 N N . GLU A 1 112 ? -15.760 16.248 -8.520 1.00 58.06 112 GLU A N 1
ATOM 869 C CA . GLU A 1 112 ? -15.150 16.821 -9.721 1.00 58.06 112 GLU A CA 1
ATOM 870 C C . GLU A 1 112 ? -14.592 15.694 -10.591 1.00 58.06 112 GLU A C 1
ATOM 872 O O . GLU A 1 112 ? -13.744 14.888 -10.195 1.00 58.06 112 GLU A O 1
ATOM 877 N N . ALA A 1 113 ? -15.209 15.609 -11.764 1.00 54.34 113 ALA A N 1
ATOM 878 C CA . ALA A 1 113 ? -15.056 14.594 -12.780 1.00 54.34 113 ALA A CA 1
ATOM 879 C C . ALA A 1 113 ? -13.625 14.549 -13.323 1.00 54.34 113 ALA A C 1
ATOM 881 O O . ALA A 1 113 ? -13.021 15.571 -13.644 1.00 54.34 113 ALA A O 1
ATOM 882 N N . TRP A 1 114 ? -13.090 13.340 -13.460 1.00 56.31 114 TRP A N 1
ATOM 883 C CA . TRP A 1 114 ? -11.840 13.116 -14.169 1.00 56.31 114 TRP A CA 1
ATOM 884 C C . TRP A 1 114 ? -12.203 13.097 -15.648 1.00 56.31 114 TRP A C 1
ATOM 886 O O . TRP A 1 114 ? -12.736 12.110 -16.151 1.00 56.31 114 TRP A O 1
ATOM 896 N N . SER A 1 115 ? -12.022 14.232 -16.314 1.00 56.97 115 SER A N 1
ATOM 897 C CA . SER A 1 115 ? -12.183 14.314 -17.760 1.00 56.97 115 SER A CA 1
ATOM 898 C C . SER A 1 115 ? -11.051 13.529 -18.422 1.00 56.97 115 SER A C 1
ATOM 900 O O . SER A 1 115 ? -9.944 14.038 -18.585 1.00 56.97 115 SER A O 1
ATOM 902 N N . ASP A 1 116 ? -11.347 12.277 -18.764 1.00 52.06 116 ASP A N 1
ATOM 903 C CA . ASP A 1 116 ? -10.634 11.464 -19.747 1.00 52.06 116 ASP A CA 1
ATOM 904 C C . ASP A 1 116 ? -10.739 12.169 -21.109 1.00 52.06 116 ASP A C 1
ATOM 906 O O . ASP A 1 116 ? -11.772 12.129 -21.780 1.00 52.06 116 ASP A O 1
ATOM 910 N N . ALA A 1 117 ? -9.687 12.894 -21.484 1.00 55.84 117 ALA A N 1
ATOM 911 C CA . ALA A 1 117 ? -9.530 13.430 -22.828 1.00 55.84 117 ALA A CA 1
ATOM 912 C C . ALA A 1 117 ? -8.789 12.393 -23.679 1.00 55.84 117 ALA A C 1
ATOM 914 O O . ALA A 1 117 ? -7.593 12.506 -23.936 1.00 55.84 117 ALA A O 1
ATOM 915 N N . GLU A 1 118 ? -9.530 11.370 -24.092 1.00 63.38 118 GLU A N 1
ATOM 916 C CA . GLU A 1 118 ? -9.176 10.521 -25.223 1.00 63.38 118 GLU A CA 1
ATOM 917 C C . GLU A 1 118 ? -9.469 11.324 -26.502 1.00 63.38 118 GLU A C 1
ATOM 919 O O . GLU A 1 118 ? -10.628 11.645 -26.778 1.00 63.38 118 GLU A O 1
ATOM 924 N N . GLY A 1 119 ? -8.443 11.669 -27.282 1.00 53.81 119 GLY A N 1
ATOM 925 C CA . GLY A 1 119 ? -8.651 12.235 -28.617 1.00 53.81 119 GLY A CA 1
ATOM 926 C C . GLY A 1 119 ? -7.460 12.997 -29.186 1.00 53.81 119 GLY A C 1
ATOM 927 O O . GLY A 1 119 ? -7.335 14.186 -28.924 1.00 53.81 119 GLY A O 1
ATOM 928 N N . ASP A 1 120 ? -6.635 12.298 -29.969 1.00 51.75 120 ASP A N 1
ATOM 929 C CA . ASP A 1 120 ? -6.035 12.758 -31.240 1.00 51.75 120 ASP A CA 1
ATOM 930 C C . ASP A 1 120 ? -5.344 11.513 -31.848 1.00 51.75 120 ASP A C 1
ATOM 932 O O . ASP A 1 120 ? -4.299 11.071 -31.377 1.00 51.75 120 ASP A O 1
ATOM 936 N N . ALA A 1 121 ? -6.004 10.670 -32.640 1.00 55.41 121 ALA A N 1
ATOM 937 C CA . ALA A 1 121 ? -6.577 10.951 -33.950 1.00 55.41 121 ALA A CA 1
ATOM 938 C C . ALA A 1 121 ? -5.501 11.464 -34.944 1.00 55.41 121 ALA A C 1
ATOM 940 O O . ALA A 1 121 ? -5.017 12.577 -34.836 1.00 55.41 121 ALA A O 1
ATOM 941 N N . GLU A 1 122 ? -5.148 10.585 -35.891 1.00 53.41 122 GLU A N 1
ATOM 942 C CA . GLU A 1 122 ? -4.523 10.803 -37.205 1.00 53.41 122 GLU A CA 1
ATOM 943 C C . GLU A 1 122 ? -3.243 11.650 -37.374 1.00 53.41 122 GLU A C 1
ATOM 945 O O . GLU A 1 122 ? -3.249 12.874 -37.358 1.00 53.41 122 GLU A O 1
ATOM 950 N N . SER A 1 123 ? -2.184 10.990 -37.860 1.00 59.28 123 SER A N 1
ATOM 951 C CA . SER A 1 123 ? -1.530 11.430 -39.103 1.00 59.28 123 SER A CA 1
ATOM 952 C C . SER A 1 123 ? -0.925 10.237 -39.841 1.00 59.28 123 SER A C 1
ATOM 954 O O . SER A 1 123 ? 0.032 9.603 -39.397 1.00 59.28 123 SER A O 1
ATOM 956 N N . ALA A 1 124 ? -1.565 9.915 -40.961 1.00 66.00 124 ALA A N 1
ATOM 957 C CA . ALA A 1 124 ? -1.023 9.113 -42.036 1.00 66.00 124 ALA A CA 1
ATOM 958 C C . ALA A 1 124 ? -0.414 10.071 -43.061 1.00 66.00 124 ALA A C 1
ATOM 960 O O . ALA A 1 124 ? -1.145 10.868 -43.631 1.00 66.00 124 ALA A O 1
ATOM 961 N N . GLU A 1 125 ? 0.890 9.963 -43.286 1.00 63.38 125 GLU A N 1
ATOM 962 C CA . GLU A 1 125 ? 1.664 10.496 -44.417 1.00 63.38 125 GLU A CA 1
ATOM 963 C C . GLU A 1 125 ? 3.128 10.111 -44.131 1.00 63.38 125 GLU A C 1
ATOM 965 O O . GLU A 1 125 ? 3.534 10.076 -42.975 1.00 63.38 125 GLU A O 1
ATOM 970 N N . ASP A 1 126 ? 4.009 9.757 -45.053 1.00 63.34 126 ASP A N 1
ATOM 971 C CA . ASP A 1 126 ? 4.021 9.675 -46.510 1.00 63.34 126 ASP A CA 1
ATOM 972 C C . ASP A 1 126 ? 5.441 9.156 -46.850 1.00 63.34 126 ASP A C 1
ATOM 974 O O . ASP A 1 126 ? 6.378 9.546 -46.158 1.00 63.34 126 ASP A O 1
ATOM 978 N N . SER A 1 127 ? 5.547 8.246 -47.832 1.00 65.69 127 SER A N 1
ATOM 979 C CA . SER A 1 127 ? 6.637 8.077 -48.829 1.00 65.69 127 SER A CA 1
ATOM 980 C C . SER A 1 127 ? 8.124 8.053 -48.353 1.00 65.69 127 SER A C 1
ATOM 982 O O . SER A 1 127 ? 8.558 8.844 -47.533 1.00 65.69 127 SER A O 1
ATOM 984 N N . GLU A 1 128 ? 9.051 7.188 -48.780 1.00 58.72 128 GLU A N 1
ATOM 985 C CA . GLU A 1 128 ? 9.301 6.345 -49.964 1.00 58.72 128 GLU A CA 1
ATOM 986 C C . GLU A 1 128 ? 10.232 5.177 -49.565 1.00 58.72 128 GLU A C 1
ATOM 988 O O . GLU A 1 128 ? 11.005 5.335 -48.587 1.00 58.72 128 GLU A O 1
#

Sequence (128 aa):
MCEHCVLPCTSRRHLANHRRYCTDNPDKVKSKTARAEADARGGHCDKCNRDFKKRNALYQHNHGRHPNKPDVYIESDANVDAESEEESADESEEGSEEEVSSNGDGSEAESEAWSDAEGDAESAEDSE

Radius of gyration: 29.19 Å; chains: 1; bounding box: 46×37×103 Å

Secondary structure (DSSP, 8-state):
--TTT----SSHHHHHHHHHH-TT-TTHHHHHHHHHHHHHT-EEETTTTEEESSHHHHHHHHHHHS--------------------------------------------------------------

Organism: NCBI:txid1317065

InterPro domains:
  IPR013087 Zinc finger C2H2-type [PS00028] (45-66)
  IPR013087 Zinc finger C2H2-type [PS50157] (43-71)